Protein AF-A0AAD9NIB6-F1 (afdb_monomer_lite)

pLDDT: mean 88.87, std 11.34, range [43.19, 96.88]

Sequence (86 aa):
PNANCQESIAKYDSLLNRINDENVDLIIGTDQNINYLNIDTNHATDLLNTFLSVGMVPTISRPTRITHTSATLIDNLYVRINKLEE

Structure (mmCIF, N/CA/C/O backbone):
data_AF-A0AAD9NIB6-F1
#
_entry.id   AF-A0AAD9NIB6-F1
#
loop_
_atom_site.group_PDB
_atom_site.id
_atom_site.type_symbol
_atom_site.label_atom_id
_atom_site.label_alt_id
_atom_site.label_comp_id
_atom_site.label_asym_id
_atom_site.label_entity_id
_atom_site.label_seq_id
_atom_site.pdbx_PDB_ins_code
_atom_site.Cartn_x
_atom_site.Cartn_y
_atom_site.Cartn_z
_atom_site.occupancy
_atom_site.B_iso_or_equiv
_atom_site.auth_seq_id
_atom_site.auth_comp_id
_atom_site.auth_asym_id
_atom_site.auth_atom_id
_atom_site.pdbx_PDB_model_num
ATOM 1 N N . PRO A 1 1 ? 0.434 9.928 -15.960 1.00 43.19 1 PRO A N 1
ATOM 2 C CA . PRO A 1 1 ? 0.495 11.149 -15.115 1.00 43.19 1 PRO A CA 1
ATOM 3 C C . PRO A 1 1 ? 1.950 11.463 -14.716 1.00 43.19 1 PRO A C 1
ATOM 5 O O . PRO A 1 1 ? 2.587 10.621 -14.100 1.00 43.19 1 PRO A O 1
ATOM 8 N N . ASN A 1 2 ? 2.475 12.637 -15.099 1.00 53.44 2 ASN A N 1
ATOM 9 C CA . ASN A 1 2 ? 3.851 13.110 -14.821 1.00 53.44 2 ASN A CA 1
ATOM 10 C C . ASN A 1 2 ? 3.989 13.790 -13.439 1.00 53.44 2 ASN A C 1
ATOM 12 O O . ASN A 1 2 ? 4.801 14.697 -13.272 1.00 53.44 2 ASN A O 1
ATOM 16 N N . ALA A 1 3 ? 3.145 13.430 -12.468 1.00 59.59 3 ALA A N 1
ATOM 17 C CA . ALA A 1 3 ? 3.213 14.012 -11.131 1.00 59.59 3 ALA A CA 1
ATOM 18 C C . ALA A 1 3 ? 4.447 13.479 -10.389 1.00 59.59 3 ALA A C 1
ATOM 20 O O . ALA A 1 3 ? 4.805 12.309 -10.540 1.00 59.59 3 ALA A O 1
ATOM 21 N N . ASN A 1 4 ? 5.084 14.324 -9.576 1.00 83.00 4 ASN A N 1
ATOM 22 C CA . ASN A 1 4 ? 6.169 13.891 -8.704 1.00 83.00 4 ASN A CA 1
ATOM 23 C C . ASN A 1 4 ? 5.640 12.795 -7.752 1.00 83.00 4 ASN A C 1
ATOM 25 O O . ASN A 1 4 ? 4.581 12.950 -7.134 1.00 83.00 4 ASN A O 1
ATOM 29 N N . CYS A 1 5 ? 6.363 11.675 -7.641 1.00 84.06 5 CYS A N 1
ATOM 30 C CA . CYS A 1 5 ? 5.992 10.571 -6.752 1.00 84.06 5 CYS A CA 1
ATOM 31 C C . CYS A 1 5 ? 5.836 11.044 -5.300 1.00 84.06 5 CYS A C 1
ATOM 33 O O . CYS A 1 5 ? 4.887 10.649 -4.630 1.00 84.06 5 CYS A O 1
ATOM 35 N N . GLN A 1 6 ? 6.696 11.955 -4.841 1.00 87.62 6 GLN A N 1
ATOM 36 C CA . GLN A 1 6 ? 6.646 12.510 -3.485 1.00 87.62 6 GLN A CA 1
ATOM 37 C C . GLN A 1 6 ? 5.376 13.331 -3.244 1.00 87.62 6 GLN A C 1
ATOM 39 O O . GLN A 1 6 ? 4.744 13.195 -2.202 1.00 87.62 6 GLN A O 1
ATOM 44 N N . GLU A 1 7 ? 4.951 14.136 -4.220 1.00 89.38 7 GLU A N 1
ATOM 45 C CA . GLU A 1 7 ? 3.692 14.886 -4.119 1.00 89.38 7 GLU A CA 1
ATOM 46 C C . GLU A 1 7 ? 2.479 13.955 -4.082 1.00 89.38 7 GLU A C 1
ATOM 48 O O . GLU A 1 7 ? 1.491 14.238 -3.406 1.00 89.38 7 GLU A O 1
ATOM 53 N N . SER A 1 8 ? 2.544 12.839 -4.810 1.00 89.12 8 SER A N 1
ATOM 54 C CA . SER A 1 8 ? 1.477 11.836 -4.810 1.00 89.12 8 SER A CA 1
ATOM 55 C C . SER A 1 8 ? 1.394 11.130 -3.455 1.00 89.12 8 SER A C 1
ATOM 57 O O . SER A 1 8 ? 0.305 11.013 -2.900 1.00 89.12 8 SER A O 1
ATOM 59 N N . ILE A 1 9 ? 2.537 10.751 -2.876 1.00 92.69 9 ILE A N 1
ATOM 60 C CA . ILE A 1 9 ? 2.619 10.160 -1.532 1.00 92.69 9 ILE A CA 1
ATOM 61 C C . ILE A 1 9 ? 2.111 11.145 -0.470 1.00 92.69 9 ILE A C 1
ATOM 63 O O . ILE A 1 9 ? 1.287 10.769 0.356 1.00 92.69 9 ILE A O 1
ATOM 67 N N . ALA A 1 10 ? 2.494 12.424 -0.535 1.00 93.81 10 ALA A N 1
ATOM 68 C CA . ALA A 1 10 ? 2.009 13.445 0.399 1.00 93.81 10 ALA A CA 1
ATOM 69 C C . ALA A 1 10 ? 0.481 13.648 0.328 1.00 93.81 10 ALA A C 1
ATOM 71 O O . ALA A 1 10 ? -0.170 13.912 1.343 1.00 93.81 10 ALA A O 1
ATOM 72 N N . LYS A 1 11 ? -0.117 13.500 -0.863 1.00 93.31 11 LYS A N 1
ATOM 73 C CA . LYS A 1 11 ? -1.579 13.519 -1.031 1.00 93.31 11 LYS A CA 1
ATOM 74 C C . LYS A 1 11 ? -2.240 12.297 -0.401 1.00 93.31 11 LYS A C 1
ATOM 76 O O . LYS A 1 11 ? -3.288 12.464 0.221 1.00 93.31 11 LYS A O 1
ATOM 81 N N . TYR A 1 12 ? -1.646 11.108 -0.541 1.00 94.19 12 TYR A N 1
ATOM 82 C CA . TYR A 1 12 ? -2.118 9.916 0.166 1.00 94.19 12 TYR A CA 1
ATOM 83 C C . TYR A 1 12 ? -2.049 10.123 1.675 1.00 94.19 12 TYR A C 1
ATOM 85 O O . TYR A 1 12 ? -3.069 9.974 2.332 1.00 94.19 12 TYR A O 1
ATOM 93 N N . ASP A 1 13 ? -0.911 10.565 2.205 1.00 95.00 13 ASP A N 1
ATOM 94 C CA . ASP A 1 13 ? -0.734 10.825 3.637 1.00 95.00 13 ASP A CA 1
ATOM 95 C C . ASP A 1 13 ? -1.785 11.811 4.177 1.00 95.00 13 ASP A C 1
ATOM 97 O O . ASP A 1 13 ? -2.488 11.530 5.145 1.00 95.00 13 ASP A O 1
ATOM 101 N N . SER A 1 14 ? -2.002 12.926 3.475 1.00 95.06 14 SER A N 1
ATOM 102 C CA . SER A 1 14 ? -3.028 13.910 3.849 1.00 95.06 14 SER A CA 1
ATOM 103 C C . SER A 1 14 ? -4.451 13.338 3.821 1.00 95.06 14 SER A C 1
ATOM 105 O O . SER A 1 14 ?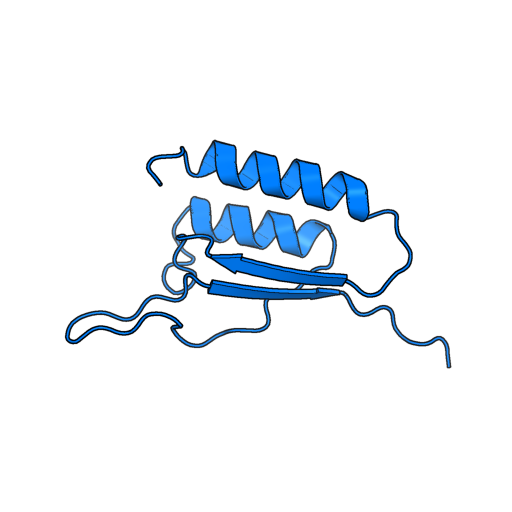 -5.278 13.699 4.657 1.00 95.06 14 SER A O 1
ATOM 107 N N . LEU A 1 15 ? -4.770 12.476 2.850 1.00 93.38 15 LEU A N 1
ATOM 108 C CA . LEU A 1 15 ? -6.076 11.818 2.761 1.00 93.38 15 LEU A CA 1
ATOM 109 C C . LEU A 1 15 ? -6.259 10.809 3.896 1.00 93.38 15 LEU A C 1
ATOM 111 O O . LEU A 1 15 ? -7.298 10.821 4.550 1.00 93.38 15 LEU A O 1
ATOM 115 N N . LEU A 1 16 ? -5.254 9.965 4.126 1.00 94.00 16 LEU A N 1
ATOM 116 C CA . LEU A 1 16 ? -5.267 8.923 5.144 1.00 94.00 16 LEU A CA 1
ATOM 117 C C . LEU A 1 16 ? -5.395 9.529 6.540 1.00 94.00 16 LEU A C 1
ATOM 119 O O . LEU A 1 16 ? -6.274 9.117 7.286 1.00 94.00 16 LEU A O 1
ATOM 123 N N . ASN A 1 17 ? -4.634 10.580 6.852 1.00 92.19 17 ASN A N 1
ATOM 124 C CA . ASN A 1 17 ? -4.734 11.288 8.131 1.00 92.19 17 ASN A CA 1
ATOM 125 C C . ASN A 1 17 ? -6.132 11.878 8.382 1.00 92.19 17 ASN A C 1
ATOM 127 O O . ASN A 1 17 ? -6.569 11.938 9.524 1.00 92.19 17 ASN A O 1
ATOM 131 N N . ARG A 1 18 ? -6.870 12.273 7.334 1.00 91.50 18 ARG A N 1
ATOM 132 C CA . ARG A 1 18 ? -8.242 12.795 7.474 1.00 91.50 18 ARG A CA 1
ATOM 133 C C . ARG A 1 18 ? -9.285 11.725 7.768 1.00 91.50 18 ARG A C 1
ATOM 135 O O . ARG A 1 18 ? -10.320 12.055 8.330 1.00 91.50 18 ARG A O 1
ATOM 142 N N . ILE A 1 19 ? -9.056 10.496 7.320 1.00 89.62 19 ILE A N 1
ATOM 143 C CA . ILE A 1 19 ? -9.998 9.380 7.494 1.00 89.62 19 ILE A CA 1
ATOM 144 C C . ILE A 1 19 ? -9.552 8.418 8.600 1.00 89.62 19 ILE A C 1
ATOM 146 O O . ILE A 1 19 ? -10.280 7.489 8.937 1.00 89.62 19 ILE A O 1
ATOM 150 N N . ASN A 1 20 ? -8.352 8.612 9.154 1.00 87.56 20 ASN A N 1
ATOM 151 C CA . ASN A 1 20 ? -7.765 7.703 10.128 1.00 87.56 20 ASN A CA 1
ATOM 152 C C . ASN A 1 20 ? -8.590 7.631 11.417 1.00 87.56 20 ASN A C 1
ATOM 154 O O . ASN A 1 20 ? -8.735 6.540 11.961 1.00 87.56 20 ASN A O 1
ATOM 158 N N . ASP A 1 21 ? -9.165 8.762 11.835 1.00 85.00 21 ASP A N 1
ATOM 159 C CA . ASP A 1 21 ? -9.946 8.907 13.070 1.00 85.00 21 ASP A CA 1
ATOM 160 C C . ASP A 1 21 ? -11.335 8.242 13.002 1.00 85.00 21 ASP A C 1
ATOM 162 O O . ASP A 1 21 ? -12.023 8.120 14.016 1.00 85.00 21 ASP A O 1
ATOM 166 N N . GLU A 1 22 ? -11.757 7.785 11.821 1.00 82.00 22 GLU A N 1
ATOM 167 C CA . GLU A 1 22 ? -13.040 7.116 11.636 1.00 82.00 22 GLU A CA 1
ATOM 168 C C . GLU A 1 22 ? -12.965 5.655 12.106 1.00 82.00 22 GLU A C 1
ATOM 170 O O . GLU A 1 22 ? -12.179 4.850 11.589 1.00 82.00 22 GLU A O 1
ATOM 175 N N . ASN A 1 23 ? -13.836 5.275 13.047 1.00 81.94 23 ASN A N 1
ATOM 176 C CA . ASN A 1 23 ? -13.975 3.892 13.517 1.00 81.94 23 ASN A CA 1
ATOM 177 C C . ASN A 1 23 ? -14.820 3.048 12.546 1.00 81.94 23 ASN A C 1
ATOM 179 O O . ASN A 1 23 ? -15.866 2.505 12.903 1.00 81.94 23 ASN A O 1
ATOM 183 N N . VAL A 1 24 ? -14.385 2.981 11.291 1.00 87.81 24 VAL A N 1
ATOM 184 C CA . VAL A 1 24 ? -15.062 2.252 10.215 1.00 87.81 24 VAL A CA 1
ATOM 185 C C . VAL A 1 24 ? -14.084 1.352 9.473 1.00 87.81 24 VAL A C 1
ATOM 187 O O . VAL A 1 24 ? -12.880 1.623 9.419 1.00 87.81 24 VAL A O 1
ATOM 190 N N . ASP A 1 25 ? -14.626 0.305 8.857 1.00 91.50 25 ASP A N 1
ATOM 191 C CA . ASP A 1 25 ? -13.882 -0.509 7.906 1.00 91.50 25 ASP A CA 1
ATOM 192 C C . ASP A 1 25 ? -13.565 0.315 6.656 1.00 91.50 25 ASP A C 1
ATOM 194 O O . ASP A 1 25 ? -14.445 0.942 6.059 1.00 91.50 25 ASP A O 1
ATOM 198 N N . LEU A 1 26 ? -12.299 0.305 6.246 1.00 92.44 26 LEU A N 1
ATOM 199 C CA . LEU A 1 26 ? -11.812 1.058 5.097 1.00 92.44 26 LEU A CA 1
ATOM 200 C C . LEU A 1 26 ? -11.239 0.123 4.041 1.00 92.44 26 LEU A C 1
ATOM 202 O O . LEU A 1 26 ? -10.405 -0.739 4.326 1.00 92.44 26 LEU A O 1
ATOM 206 N N . ILE A 1 27 ? -11.646 0.361 2.796 1.00 94.81 27 ILE A N 1
ATOM 207 C CA . ILE A 1 27 ? -11.076 -0.260 1.603 1.00 94.81 27 ILE A CA 1
ATOM 208 C C . ILE A 1 27 ? -10.714 0.860 0.631 1.00 94.81 27 ILE A C 1
ATOM 210 O O . ILE A 1 27 ? -11.576 1.641 0.229 1.00 94.81 27 ILE A O 1
ATOM 214 N N . ILE A 1 28 ? -9.443 0.933 0.239 1.00 94.62 28 ILE A N 1
ATOM 215 C CA . ILE A 1 28 ? -8.949 1.890 -0.757 1.00 94.62 28 ILE A CA 1
ATOM 216 C C . ILE A 1 28 ? -8.335 1.120 -1.917 1.00 94.62 28 ILE A C 1
ATOM 218 O O . ILE A 1 28 ? -7.398 0.348 -1.730 1.00 94.62 28 ILE A O 1
ATOM 222 N N . GLY A 1 29 ? -8.846 1.364 -3.122 1.00 95.38 29 GLY A N 1
ATOM 223 C CA . GLY A 1 29 ? -8.233 0.912 -4.367 1.00 95.38 29 GLY A CA 1
ATOM 224 C C . GLY A 1 29 ? -7.425 2.022 -5.024 1.00 95.38 29 GLY A C 1
ATOM 225 O O . GLY A 1 29 ? -7.862 3.174 -5.054 1.00 95.38 29 GLY A O 1
ATOM 226 N N . THR A 1 30 ? -6.256 1.683 -5.559 1.00 92.81 30 THR A N 1
ATOM 227 C CA . THR A 1 30 ? -5.341 2.642 -6.189 1.00 92.81 30 THR A CA 1
ATOM 228 C C . THR A 1 30 ? -4.798 2.115 -7.517 1.00 92.81 30 THR A C 1
ATOM 230 O O . THR A 1 30 ? -4.480 0.935 -7.632 1.00 92.81 30 THR A O 1
ATOM 233 N N . ASP A 1 31 ? -4.621 3.021 -8.482 1.00 90.50 31 ASP A N 1
ATOM 234 C CA . ASP A 1 31 ? -3.647 2.902 -9.579 1.00 90.50 31 ASP A CA 1
ATOM 235 C C . ASP A 1 31 ? -2.494 3.852 -9.231 1.00 90.50 31 ASP A C 1
ATOM 237 O O . ASP A 1 31 ? -2.487 5.032 -9.595 1.00 90.50 31 ASP A O 1
ATOM 241 N N . GLN A 1 32 ? -1.577 3.381 -8.382 1.00 88.81 32 GLN A N 1
ATOM 242 C CA . GLN A 1 32 ? -0.527 4.239 -7.823 1.00 88.81 32 GLN A CA 1
ATOM 243 C C . GLN A 1 32 ? 0.629 4.473 -8.802 1.00 88.81 32 GLN A C 1
ATOM 245 O O . GLN A 1 32 ? 1.464 5.346 -8.568 1.00 88.81 32 GLN A O 1
ATOM 250 N N . ASN A 1 33 ? 0.719 3.670 -9.871 1.00 89.69 33 ASN A N 1
ATOM 251 C CA . ASN A 1 33 ? 1.832 3.659 -10.824 1.00 89.69 33 ASN A CA 1
ATOM 252 C C . ASN A 1 33 ? 3.236 3.579 -10.159 1.00 89.69 33 ASN A C 1
ATOM 254 O O . ASN A 1 33 ? 4.235 3.982 -10.753 1.00 89.69 33 ASN A O 1
ATOM 258 N N . ILE A 1 34 ? 3.314 3.034 -8.935 1.00 91.25 34 ILE A N 1
ATOM 259 C CA . ILE A 1 34 ? 4.535 2.741 -8.165 1.00 91.25 34 ILE A CA 1
ATOM 260 C C . ILE A 1 34 ? 4.630 1.220 -8.016 1.00 91.25 34 ILE A C 1
ATOM 262 O O . ILE A 1 34 ? 3.680 0.582 -7.568 1.00 91.25 34 ILE A O 1
ATOM 266 N N . ASN A 1 35 ? 5.755 0.633 -8.440 1.00 93.25 35 ASN A N 1
ATOM 267 C CA . ASN A 1 35 ? 5.908 -0.819 -8.546 1.00 93.25 35 ASN A CA 1
ATOM 268 C C . ASN A 1 35 ? 6.380 -1.456 -7.230 1.00 93.25 35 ASN A C 1
ATOM 270 O O . ASN A 1 35 ? 7.559 -1.371 -6.893 1.00 93.25 35 ASN A O 1
ATOM 274 N N . TYR A 1 36 ? 5.497 -2.181 -6.546 1.00 93.62 36 TYR A N 1
ATOM 275 C CA . TYR A 1 36 ? 5.818 -2.874 -5.291 1.00 93.62 36 TYR A CA 1
ATOM 276 C C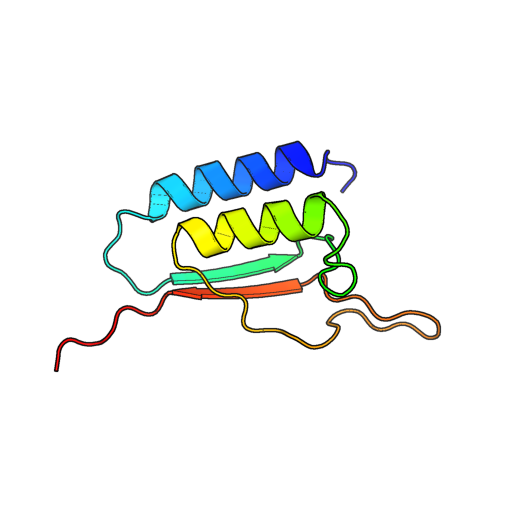 . TYR A 1 36 ? 6.686 -4.126 -5.449 1.00 93.62 36 TYR A C 1
ATOM 278 O O . TYR A 1 36 ? 7.254 -4.587 -4.465 1.00 93.62 36 TYR A O 1
ATOM 286 N N . LEU A 1 37 ? 6.871 -4.652 -6.666 1.00 91.75 37 LEU A N 1
ATOM 287 C CA . LEU A 1 37 ? 7.876 -5.703 -6.895 1.00 91.75 37 LEU A CA 1
ATOM 288 C C . LEU A 1 37 ? 9.310 -5.171 -6.753 1.00 91.75 37 LEU A C 1
ATOM 290 O O . LEU A 1 37 ? 10.235 -5.955 -6.578 1.00 91.75 37 LEU A O 1
ATOM 294 N N . ASN A 1 38 ? 9.480 -3.846 -6.801 1.00 85.75 38 ASN A N 1
ATOM 295 C CA . ASN A 1 38 ? 10.754 -3.157 -6.632 1.00 85.75 38 ASN A CA 1
ATOM 296 C C . ASN A 1 38 ? 10.742 -2.376 -5.308 1.00 85.75 38 ASN A C 1
ATOM 298 O O . ASN A 1 38 ? 10.903 -1.150 -5.297 1.00 85.75 38 ASN A O 1
ATOM 302 N N . ILE A 1 39 ? 10.496 -3.079 -4.196 1.00 74.25 39 ILE A N 1
ATOM 303 C CA . ILE A 1 39 ? 10.330 -2.452 -2.876 1.00 74.25 39 ILE A CA 1
ATOM 304 C C . ILE A 1 39 ? 11.578 -1.675 -2.423 1.00 74.25 39 ILE A C 1
ATOM 306 O O . ILE A 1 39 ? 11.446 -0.677 -1.724 1.00 74.25 39 ILE A O 1
ATOM 310 N N . ASP A 1 40 ? 12.762 -2.036 -2.929 1.00 72.12 40 ASP A N 1
ATOM 311 C CA . ASP A 1 40 ? 14.040 -1.359 -2.652 1.00 72.12 40 ASP A CA 1
ATOM 312 C C . ASP A 1 40 ? 14.139 0.065 -3.239 1.00 72.12 40 ASP A C 1
ATOM 314 O O . ASP A 1 40 ? 15.144 0.755 -3.067 1.00 72.12 40 ASP A O 1
ATOM 318 N N . THR A 1 41 ? 13.111 0.533 -3.953 1.00 79.44 41 THR A N 1
ATOM 319 C CA . THR A 1 41 ? 13.008 1.939 -4.357 1.00 79.44 41 THR A CA 1
ATOM 320 C C . THR A 1 41 ? 12.410 2.778 -3.231 1.00 79.44 41 THR A C 1
ATOM 322 O O . THR A 1 41 ? 11.386 2.408 -2.654 1.00 79.44 41 THR A O 1
ATOM 325 N N . ASN A 1 42 ? 12.997 3.955 -2.972 1.00 82.38 42 ASN A N 1
ATOM 326 C CA . ASN A 1 42 ? 12.530 4.866 -1.917 1.00 82.38 42 ASN A CA 1
ATOM 327 C C . ASN A 1 42 ? 11.011 5.111 -2.000 1.00 82.38 42 ASN A C 1
ATOM 329 O O . ASN A 1 42 ? 10.313 5.001 -1.006 1.00 82.38 42 ASN A O 1
ATOM 333 N N . HIS A 1 43 ? 10.466 5.321 -3.203 1.00 90.06 43 HIS A N 1
ATOM 334 C CA . HIS A 1 43 ? 9.041 5.617 -3.381 1.00 90.06 43 HIS A CA 1
ATOM 335 C C . HIS A 1 43 ? 8.094 4.451 -3.067 1.00 90.06 43 HIS A C 1
ATOM 337 O O . HIS A 1 43 ? 6.994 4.689 -2.573 1.00 90.06 43 HIS A O 1
ATOM 343 N N . ALA A 1 44 ? 8.483 3.204 -3.361 1.00 91.69 44 ALA A N 1
ATOM 344 C CA . ALA A 1 44 ? 7.653 2.042 -3.044 1.00 91.69 44 ALA A CA 1
ATOM 345 C C . ALA A 1 44 ? 7.592 1.816 -1.530 1.00 91.69 44 ALA A C 1
ATOM 347 O O . ALA A 1 44 ? 6.505 1.611 -0.990 1.00 91.69 44 ALA A O 1
ATOM 348 N N . THR A 1 45 ? 8.743 1.931 -0.861 1.00 93.19 45 THR A N 1
ATOM 349 C CA . THR A 1 45 ? 8.838 1.860 0.601 1.00 93.19 45 THR A CA 1
ATOM 350 C C . THR A 1 45 ? 8.073 3.004 1.270 1.00 93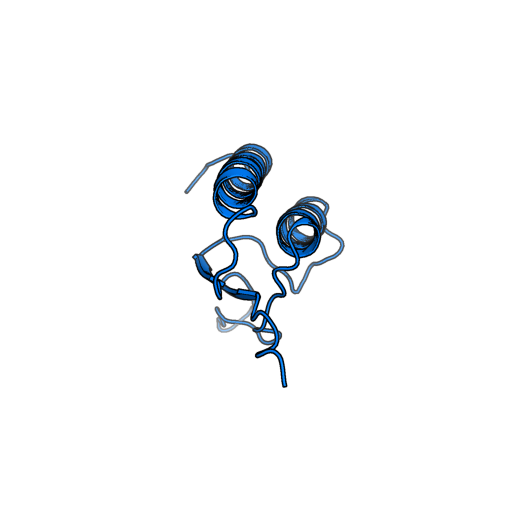.19 45 THR A C 1
ATOM 352 O O . THR A 1 45 ? 7.283 2.749 2.174 1.00 93.19 45 THR A O 1
ATOM 355 N N . ASP A 1 46 ? 8.239 4.242 0.801 1.00 94.00 46 ASP A N 1
ATOM 356 C CA . ASP A 1 46 ? 7.552 5.413 1.355 1.00 94.00 46 ASP A CA 1
ATOM 357 C C . ASP A 1 46 ? 6.030 5.271 1.243 1.00 94.00 46 ASP A C 1
ATOM 359 O O . ASP A 1 46 ? 5.325 5.410 2.240 1.00 94.00 46 ASP A O 1
ATOM 363 N N . LEU A 1 47 ? 5.517 4.919 0.055 1.00 94.31 47 LEU A N 1
ATOM 364 C CA . LEU A 1 47 ? 4.080 4.724 -0.141 1.00 94.31 47 LEU A CA 1
ATOM 365 C C . LEU A 1 47 ? 3.542 3.598 0.749 1.00 94.31 47 LEU A C 1
ATOM 367 O O . LEU A 1 47 ? 2.483 3.749 1.353 1.00 94.31 47 LEU A O 1
ATOM 371 N N . LEU A 1 48 ? 4.257 2.471 0.829 1.00 94.94 48 LEU A N 1
ATOM 372 C CA . LEU A 1 48 ? 3.860 1.350 1.678 1.00 94.94 48 LEU A CA 1
ATOM 373 C C . LEU A 1 48 ? 3.791 1.777 3.150 1.00 94.94 48 LEU A C 1
ATOM 375 O O . LEU A 1 48 ? 2.789 1.521 3.815 1.00 94.94 48 LEU A O 1
ATOM 379 N N . ASN A 1 49 ? 4.814 2.474 3.641 1.00 95.31 49 ASN A N 1
ATOM 380 C CA . ASN A 1 49 ? 4.856 2.977 5.011 1.00 95.31 49 ASN A CA 1
ATOM 381 C C . ASN A 1 49 ? 3.726 3.974 5.297 1.00 95.31 49 ASN A C 1
ATOM 383 O O . ASN A 1 49 ? 3.157 3.930 6.384 1.00 95.31 49 ASN A O 1
ATOM 387 N N . THR A 1 50 ? 3.358 4.823 4.332 1.00 95.75 50 THR A N 1
ATOM 388 C CA . THR A 1 50 ? 2.222 5.753 4.446 1.00 95.75 50 THR A CA 1
ATOM 389 C C . THR A 1 50 ? 0.888 5.032 4.662 1.00 95.75 50 THR A C 1
ATOM 391 O O . THR A 1 50 ? 0.084 5.484 5.468 1.00 95.75 50 THR A O 1
ATOM 394 N N . PHE A 1 51 ? 0.632 3.904 3.993 1.00 95.75 51 PHE A N 1
ATOM 395 C CA . PHE A 1 51 ? -0.586 3.119 4.254 1.00 95.75 51 PHE A CA 1
ATOM 396 C C . PHE A 1 51 ? -0.497 2.325 5.563 1.00 95.75 51 PHE A C 1
ATOM 398 O O . PHE A 1 51 ? -1.455 2.289 6.339 1.00 95.75 51 PHE A O 1
ATOM 405 N N . LEU A 1 52 ? 0.661 1.722 5.846 1.00 94.88 52 LEU A N 1
ATOM 406 C CA . LEU A 1 52 ? 0.859 0.931 7.061 1.00 94.88 52 LEU A CA 1
ATOM 407 C C . LEU A 1 52 ? 0.783 1.779 8.340 1.00 94.88 52 LEU A C 1
ATOM 409 O O . LEU A 1 52 ? 0.322 1.271 9.362 1.00 94.88 52 LEU A O 1
ATOM 413 N N . SER A 1 53 ? 1.186 3.055 8.300 1.00 94.38 53 SER A N 1
ATOM 414 C CA . SER A 1 53 ? 1.162 3.954 9.466 1.00 94.38 53 SER A CA 1
ATOM 415 C C . SER A 1 53 ? -0.247 4.192 10.023 1.00 94.38 53 SER A C 1
ATOM 417 O O . SER A 1 53 ? -0.393 4.427 11.220 1.00 94.38 53 SER A O 1
ATOM 419 N N . VAL A 1 54 ? -1.280 4.068 9.184 1.00 92.69 54 VAL A N 1
ATOM 420 C CA . VAL A 1 54 ? -2.703 4.184 9.557 1.00 92.69 54 VAL A CA 1
ATOM 421 C C . VAL A 1 54 ? -3.403 2.822 9.676 1.00 92.69 54 VAL A C 1
ATOM 423 O O . VAL A 1 54 ? -4.635 2.731 9.704 1.00 92.69 54 VAL A O 1
ATOM 426 N N . GLY A 1 55 ? -2.623 1.737 9.726 1.00 92.19 55 GLY A N 1
ATOM 427 C CA . GLY A 1 55 ? -3.120 0.367 9.870 1.00 92.19 55 GLY A CA 1
ATOM 428 C C . GLY A 1 55 ? -3.765 -0.213 8.609 1.00 92.19 55 GLY A C 1
ATOM 429 O O . GLY A 1 55 ? -4.441 -1.237 8.697 1.00 92.19 55 GLY A O 1
ATOM 430 N N . MET A 1 56 ? -3.580 0.417 7.444 1.00 94.62 56 MET A N 1
ATOM 431 C CA . MET A 1 56 ? -4.088 -0.095 6.173 1.00 94.62 56 MET A CA 1
ATOM 432 C C . MET A 1 56 ? -3.054 -1.010 5.518 1.00 94.62 56 MET A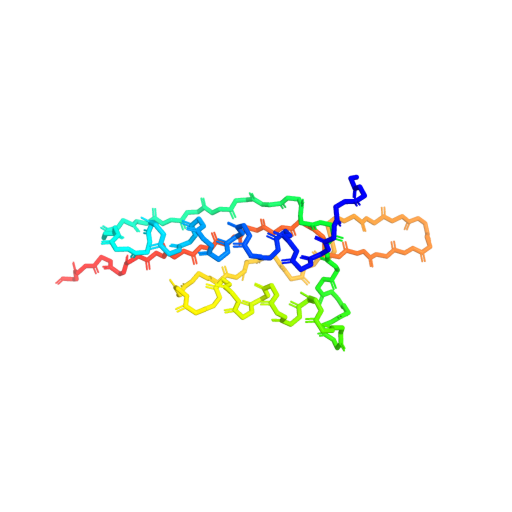 C 1
ATOM 434 O O . MET A 1 56 ? -1.942 -0.591 5.199 1.00 94.62 56 MET A O 1
ATOM 438 N N . VAL A 1 57 ? -3.422 -2.267 5.280 1.00 94.88 57 VAL A N 1
ATOM 439 C CA . VAL A 1 57 ? -2.520 -3.278 4.712 1.00 94.88 57 VAL A CA 1
ATOM 440 C C . VAL A 1 57 ? -2.818 -3.538 3.234 1.00 94.88 57 VAL A C 1
ATOM 442 O O . VAL A 1 57 ? -3.986 -3.703 2.874 1.00 94.88 57 VAL A O 1
ATOM 445 N N . PRO A 1 58 ? -1.795 -3.605 2.359 1.00 95.81 58 PRO A N 1
ATOM 446 C CA . PRO A 1 58 ? -1.981 -4.031 0.976 1.00 95.81 58 PRO A CA 1
ATOM 447 C C . PRO A 1 58 ? -2.386 -5.507 0.912 1.00 95.81 58 PRO A C 1
ATOM 449 O O . PRO A 1 58 ? -1.861 -6.336 1.655 1.00 95.81 58 PRO A O 1
ATOM 452 N N . THR A 1 59 ? -3.274 -5.857 -0.016 1.00 96.75 59 THR A N 1
ATOM 453 C CA . THR A 1 59 ? -3.779 -7.237 -0.166 1.00 96.75 59 THR A CA 1
ATOM 454 C C . THR A 1 59 ? -3.302 -7.932 -1.439 1.00 96.75 59 THR A C 1
ATOM 456 O O . THR A 1 59 ? -3.330 -9.161 -1.518 1.00 96.75 59 THR A O 1
ATOM 459 N N . ILE A 1 60 ? -2.825 -7.179 -2.435 1.00 96.25 60 ILE A N 1
ATOM 460 C CA . ILE A 1 60 ? -2.344 -7.734 -3.700 1.00 96.25 60 ILE A CA 1
ATOM 461 C C . ILE A 1 60 ? -0.825 -7.902 -3.641 1.00 96.25 60 ILE A C 1
ATOM 463 O O . ILE A 1 60 ? -0.086 -6.935 -3.479 1.00 96.25 60 ILE A O 1
ATOM 467 N N . SER A 1 61 ? -0.362 -9.141 -3.809 1.00 93.56 61 SER A N 1
ATOM 468 C CA . SER A 1 61 ? 1.064 -9.512 -3.833 1.00 93.56 61 SER A CA 1
ATOM 469 C C . SER A 1 61 ? 1.555 -9.992 -5.204 1.00 93.56 61 SER A C 1
ATOM 471 O O . SER A 1 61 ? 2.738 -10.281 -5.376 1.00 93.56 61 SER A O 1
ATOM 473 N N . ARG A 1 62 ? 0.657 -10.093 -6.194 1.00 95.38 62 ARG A N 1
ATOM 474 C CA . ARG A 1 62 ? 0.962 -10.549 -7.559 1.00 95.38 62 ARG A CA 1
ATOM 475 C C . ARG A 1 62 ? 0.881 -9.392 -8.554 1.00 95.38 62 ARG A C 1
ATOM 477 O O . ARG A 1 62 ? 0.022 -8.542 -8.372 1.00 95.38 62 ARG A O 1
ATOM 484 N N . PRO A 1 63 ? 1.704 -9.376 -9.620 1.00 96.19 63 PRO A N 1
ATOM 485 C CA . PRO A 1 63 ? 1.683 -8.303 -10.611 1.00 96.19 63 PRO A CA 1
ATOM 486 C C . PRO A 1 63 ? 0.279 -8.068 -11.183 1.00 96.19 63 PRO A C 1
ATOM 488 O O . PRO A 1 63 ? -0.403 -9.020 -11.561 1.00 96.19 63 PRO A O 1
ATOM 491 N N . THR A 1 64 ? -0.120 -6.804 -11.284 1.00 96.88 64 THR A N 1
ATOM 492 C CA . THR A 1 64 ? -1.438 -6.386 -11.793 1.00 96.88 64 THR A CA 1
ATOM 493 C C . THR A 1 64 ? -1.374 -5.934 -13.247 1.00 96.88 64 THR A C 1
ATOM 495 O O . THR A 1 64 ? -2.342 -6.082 -13.988 1.00 96.88 64 THR A O 1
ATOM 498 N N . ARG A 1 65 ? -0.198 -5.480 -13.701 1.00 95.38 65 ARG A N 1
ATOM 499 C CA . ARG A 1 65 ? 0.093 -5.209 -15.110 1.00 95.38 65 ARG A CA 1
ATOM 500 C C . ARG A 1 65 ? 1.195 -6.140 -15.598 1.00 95.38 65 ARG A C 1
ATOM 502 O O . ARG A 1 65 ? 2.341 -6.045 -15.158 1.00 95.38 65 ARG A O 1
ATOM 509 N N . ILE A 1 66 ? 0.836 -7.027 -16.520 1.00 96.88 66 ILE A N 1
ATOM 510 C CA . ILE A 1 66 ? 1.734 -8.011 -17.130 1.00 96.88 66 ILE A CA 1
ATOM 511 C C . ILE A 1 66 ? 1.805 -7.718 -18.627 1.00 96.88 66 ILE A C 1
ATOM 513 O O . ILE A 1 66 ? 0.781 -7.560 -19.288 1.00 96.88 66 ILE A O 1
ATOM 517 N N . THR A 1 67 ? 3.018 -7.634 -19.156 1.00 95.38 67 THR A N 1
ATOM 518 C CA . THR A 1 67 ? 3.301 -7.496 -20.587 1.00 95.38 67 THR A CA 1
ATOM 519 C C . THR A 1 67 ? 4.149 -8.679 -21.057 1.00 95.38 67 THR A C 1
ATOM 521 O O . THR A 1 67 ? 4.541 -9.527 -20.257 1.00 95.38 67 THR A O 1
ATOM 524 N N . HIS A 1 68 ? 4.474 -8.743 -22.350 1.00 96.25 68 HIS A N 1
ATOM 525 C CA . HIS A 1 68 ? 5.340 -9.801 -22.882 1.00 96.25 68 HIS A CA 1
ATOM 526 C C . HIS A 1 68 ? 6.736 -9.848 -22.240 1.00 96.25 68 HIS A C 1
ATOM 528 O O . HIS A 1 68 ? 7.353 -10.909 -22.228 1.00 96.25 68 HIS A O 1
ATOM 534 N N . THR A 1 69 ? 7.245 -8.719 -21.737 1.00 96.25 69 THR A N 1
ATOM 535 C CA . THR A 1 69 ? 8.630 -8.592 -21.252 1.00 96.25 69 THR A CA 1
ATOM 536 C C . THR A 1 69 ? 8.741 -8.122 -19.806 1.00 96.25 69 THR A C 1
ATOM 538 O O . THR A 1 69 ? 9.846 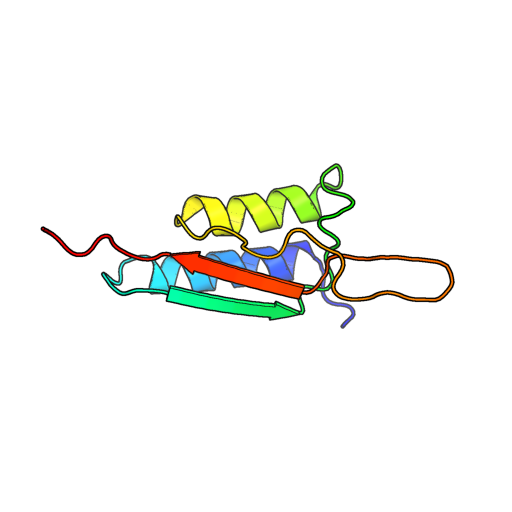-8.065 -19.271 1.00 96.25 69 THR A O 1
ATOM 541 N N . SER A 1 70 ? 7.632 -7.769 -19.154 1.00 94.88 70 SER A N 1
ATOM 542 C CA . SER A 1 70 ? 7.653 -7.230 -17.794 1.00 94.88 70 SER A CA 1
ATOM 543 C C . SER A 1 70 ? 6.405 -7.589 -16.999 1.00 94.88 70 SER A C 1
ATOM 545 O O . SER A 1 70 ? 5.331 -7.825 -17.551 1.00 94.88 70 SER A O 1
ATOM 547 N N . ALA A 1 71 ? 6.552 -7.580 -15.679 1.00 96.38 71 ALA A N 1
ATOM 548 C CA . ALA A 1 71 ? 5.459 -7.696 -14.733 1.00 96.38 71 ALA A CA 1
ATOM 549 C C . ALA A 1 71 ? 5.644 -6.621 -13.657 1.00 96.38 71 ALA A C 1
ATOM 551 O O . ALA A 1 71 ? 6.736 -6.475 -13.110 1.00 96.38 71 ALA A O 1
ATOM 552 N N . THR A 1 72 ? 4.599 -5.842 -13.384 1.00 95.62 72 THR A N 1
ATOM 553 C CA . THR A 1 72 ? 4.623 -4.760 -12.390 1.00 95.62 72 THR A CA 1
ATOM 554 C C . THR A 1 72 ? 3.403 -4.844 -11.478 1.00 95.62 72 THR A C 1
ATOM 556 O O . THR A 1 72 ? 2.290 -5.063 -11.958 1.00 95.62 72 THR A O 1
ATOM 559 N N . LEU A 1 73 ? 3.607 -4.652 -10.175 1.00 96.00 73 LEU A N 1
ATOM 560 C CA . LEU A 1 73 ? 2.547 -4.530 -9.170 1.00 96.00 73 LEU A CA 1
ATOM 561 C C . LEU A 1 73 ? 2.319 -3.045 -8.890 1.00 96.00 73 LEU A C 1
ATOM 563 O O . LEU A 1 73 ? 3.023 -2.462 -8.070 1.00 96.00 73 LEU A O 1
ATOM 567 N N . ILE A 1 74 ? 1.398 -2.432 -9.634 1.00 95.12 74 ILE A N 1
ATOM 568 C CA . ILE A 1 74 ? 1.149 -0.977 -9.613 1.00 95.12 74 ILE A CA 1
ATOM 569 C C . ILE A 1 74 ? -0.278 -0.601 -9.216 1.00 95.12 74 ILE A C 1
ATOM 571 O O . ILE A 1 74 ? -0.543 0.576 -8.984 1.00 95.12 74 ILE A O 1
ATOM 575 N N . ASP A 1 75 ? -1.145 -1.595 -9.063 1.00 95.00 75 ASP A N 1
ATOM 576 C CA . ASP A 1 75 ? -2.474 -1.447 -8.487 1.00 95.00 75 ASP A CA 1
ATOM 577 C C . ASP A 1 75 ? -2.504 -2.176 -7.145 1.00 95.00 75 ASP A C 1
ATOM 579 O O . ASP A 1 75 ? -1.869 -3.225 -6.989 1.00 95.00 75 ASP A O 1
ATOM 583 N N . ASN A 1 76 ? -3.225 -1.644 -6.162 1.00 95.62 76 ASN A N 1
ATOM 584 C CA . ASN A 1 76 ? -3.446 -2.363 -4.911 1.00 95.62 76 ASN A CA 1
ATOM 585 C C . ASN A 1 76 ? -4.830 -2.091 -4.326 1.00 95.62 76 ASN A C 1
ATOM 587 O O . ASN A 1 76 ? -5.484 -1.096 -4.640 1.00 95.62 76 ASN A O 1
ATOM 591 N N . LEU A 1 77 ? -5.245 -2.996 -3.445 1.00 96.75 77 LEU A N 1
ATOM 592 C CA . LEU A 1 77 ? -6.366 -2.818 -2.536 1.00 96.75 77 LEU A CA 1
ATOM 593 C C . LEU A 1 77 ? -5.799 -2.808 -1.118 1.00 96.75 77 LEU A C 1
ATOM 595 O O . LEU A 1 77 ? -5.268 -3.824 -0.659 1.00 96.75 77 LEU A O 1
ATOM 599 N N . TYR A 1 78 ? -5.910 -1.670 -0.442 1.00 96.38 78 TYR A N 1
ATOM 600 C CA . TYR A 1 78 ? -5.534 -1.508 0.957 1.00 96.38 78 TYR A CA 1
ATOM 601 C C . TYR A 1 78 ? -6.760 -1.662 1.837 1.00 96.38 78 TYR A C 1
ATOM 603 O O . TYR A 1 78 ? -7.797 -1.056 1.559 1.00 96.38 78 TYR A O 1
ATOM 611 N N . VAL A 1 79 ? -6.635 -2.447 2.903 1.00 95.56 79 VAL A N 1
ATOM 612 C CA . VAL A 1 79 ? -7.745 -2.738 3.811 1.00 95.56 79 VAL A CA 1
ATOM 613 C C . VAL A 1 79 ? -7.371 -2.434 5.253 1.00 95.56 79 VAL A C 1
ATOM 615 O O . VAL A 1 79 ? -6.261 -2.730 5.695 1.00 95.56 79 VAL A O 1
ATOM 618 N N . ARG A 1 80 ? -8.325 -1.878 5.993 1.00 93.56 80 ARG A N 1
ATOM 619 C CA . ARG A 1 80 ? -8.337 -1.821 7.454 1.00 93.56 80 ARG A CA 1
ATOM 620 C C . ARG A 1 80 ? -9.711 -2.282 7.900 1.00 93.56 80 ARG A C 1
ATOM 622 O O . ARG A 1 80 ? -10.687 -1.581 7.664 1.00 93.56 80 ARG A O 1
ATOM 629 N N . ILE A 1 81 ? -9.765 -3.469 8.487 1.00 88.38 81 ILE A N 1
ATOM 630 C CA . ILE A 1 81 ? -10.997 -4.043 9.023 1.00 88.38 81 ILE A CA 1
ATOM 631 C C . ILE A 1 81 ? -10.874 -4.001 10.538 1.00 88.38 81 ILE A C 1
ATOM 633 O O . ILE A 1 81 ? -9.963 -4.616 11.104 1.00 88.38 81 ILE A O 1
ATOM 637 N N . ASN A 1 82 ? -11.754 -3.247 11.184 1.00 80.88 82 ASN A N 1
ATOM 638 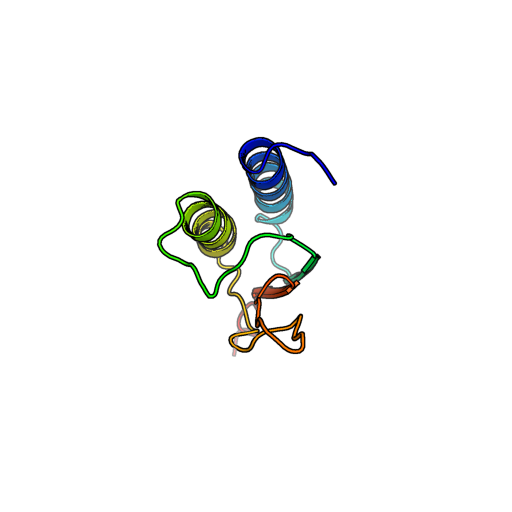C CA . ASN A 1 82 ? -11.851 -3.252 12.631 1.00 80.88 82 ASN A CA 1
ATOM 639 C C . ASN A 1 82 ? -12.388 -4.624 13.034 1.00 80.88 82 ASN A C 1
ATOM 641 O O . ASN A 1 82 ? -13.325 -5.148 12.430 1.00 80.88 82 ASN A O 1
ATOM 645 N N . LYS A 1 83 ? -11.766 -5.259 14.029 1.00 65.75 83 LYS A N 1
ATOM 646 C CA . LYS A 1 83 ? -12.327 -6.502 14.559 1.00 65.75 83 LYS A CA 1
ATOM 647 C C . LYS A 1 83 ? -13.737 -6.192 15.058 1.00 65.75 83 LYS A C 1
ATOM 649 O O . LYS A 1 83 ? -13.906 -5.250 15.827 1.00 65.75 83 LYS A O 1
ATOM 654 N N . LEU A 1 84 ? -14.719 -6.982 14.625 1.00 56.62 84 LEU A N 1
ATOM 655 C CA . LEU A 1 84 ? -15.997 -7.053 15.324 1.00 56.62 84 LEU A CA 1
ATOM 656 C C . LEU A 1 84 ? -15.660 -7.391 16.780 1.00 56.62 84 LEU A C 1
ATOM 658 O O . LEU A 1 84 ? -14.968 -8.382 17.022 1.00 56.62 84 LEU A O 1
ATOM 662 N N . GLU A 1 85 ? -16.043 -6.525 17.715 1.00 59.12 85 GLU A N 1
ATOM 663 C CA . GLU A 1 85 ? -15.979 -6.866 19.134 1.00 59.12 85 GLU A CA 1
ATOM 664 C C . GLU A 1 85 ? -16.820 -8.141 19.326 1.00 59.12 85 GLU A C 1
ATOM 666 O O . GLU A 1 85 ? -17.982 -8.175 18.914 1.00 59.12 85 GLU A O 1
ATOM 671 N N . GLU A 1 86 ? -16.186 -9.209 19.826 1.00 49.19 86 GLU A N 1
ATOM 672 C CA . GLU A 1 86 ? -16.845 -10.480 20.173 1.00 49.19 86 GLU A CA 1
ATOM 673 C C . GLU A 1 86 ? -17.784 -10.321 21.374 1.00 49.19 86 GLU A C 1
ATOM 675 O O . GLU A 1 86 ? -17.407 -9.609 22.336 1.00 49.19 86 GLU A O 1
#

Radius of gyration: 13.88 Å; chains: 1; bounding box: 31×25×43 Å

Organism: NCBI:txid53620

Secondary structure (DSSP, 8-state):
----HHHHHHHHHHHHHHHTT--S-EEEEEE----GGGTTSHHHHHHHHHHHTTTPEE---S-SEE-SS-EE--EEEEEE-PPPP-

Foldseek 3Di:
DPDDLVVLLVVLLVVLVVCLPDPAKDKDKDQSQDFCVPCVDPSNVSSQCSCVVSPWHWDDPFFPDDDPVDGGNRITITIDDDDDDD